Protein AF-A0A2N5YWQ5-F1 (afdb_monomer_lite)

pLDDT: mean 93.28, std 7.58, range [53.34, 97.94]

Secondary structure (DSSP, 8-state):
-GGGTT-TTHHHHTT--HHHHHHHHS-TTS--HHHHHHHHHHHHHHHHHHHHHHHHH--

Radius of gyration: 14.78 Å; chains: 1; bounding box: 36×20×38 Å

Foldseek 3Di:
DVVLPPDPLCVPQVQHALVCCCVPPVGSNDHPVVSSVVSVVVVVCCVPVVVVVCVVVVD

Structure (mmCIF, N/CA/C/O backbone):
data_AF-A0A2N5YWQ5-F1
#
_entry.id   AF-A0A2N5YWQ5-F1
#
loop_
_atom_site.group_PDB
_atom_site.id
_atom_site.type_symbol
_atom_site.label_atom_id
_atom_site.label_alt_id
_atom_site.label_comp_id
_atom_site.label_asym_id
_atom_site.label_entity_id
_atom_site.label_seq_id
_atom_site.pdbx_PDB_ins_code
_atom_site.Cartn_x
_atom_site.Cartn_y
_atom_site.Cartn_z
_atom_site.occupancy
_atom_site.B_iso_or_equiv
_atom_site.auth_seq_id
_atom_site.auth_comp_id
_atom_site.auth_asym_id
_atom_site.auth_atom_id
_atom_site.pdbx_PDB_model_num
ATOM 1 N N . MET A 1 1 ? 0.573 -9.071 -12.764 1.00 82.62 1 MET A N 1
ATOM 2 C CA . MET A 1 1 ? 0.765 -8.601 -11.378 1.00 82.62 1 MET A CA 1
ATOM 3 C C . MET A 1 1 ? 0.091 -9.586 -10.414 1.00 82.62 1 MET A C 1
ATOM 5 O O . MET A 1 1 ? -0.987 -9.297 -9.899 1.00 82.62 1 MET A O 1
ATOM 9 N N . PRO A 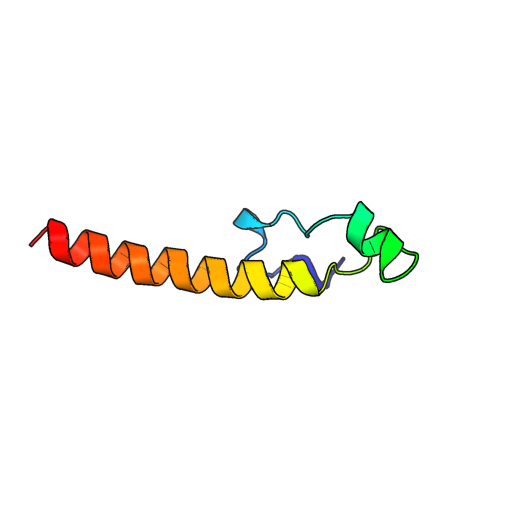1 2 ? 0.645 -10.805 -10.250 1.00 91.94 2 PRO A N 1
ATOM 10 C CA . PRO A 1 2 ? 0.046 -11.846 -9.403 1.00 91.94 2 PRO A CA 1
ATOM 11 C C . PRO A 1 2 ? -0.081 -11.451 -7.924 1.00 91.94 2 PRO A C 1
ATOM 13 O O . PRO A 1 2 ? -0.971 -11.928 -7.227 1.00 91.94 2 PRO A O 1
ATOM 16 N N . GLU A 1 3 ? 0.781 -10.548 -7.457 1.00 92.31 3 GLU A N 1
ATOM 17 C CA . GLU A 1 3 ? 0.829 -10.039 -6.085 1.00 92.31 3 GLU A CA 1
ATOM 18 C C . GLU A 1 3 ? -0.453 -9.292 -5.688 1.00 92.31 3 GLU A C 1
ATOM 20 O O . GLU A 1 3 ? -0.775 -9.188 -4.506 1.00 92.31 3 GLU A O 1
ATOM 25 N N . CYS A 1 4 ? -1.198 -8.776 -6.670 1.00 95.69 4 CYS A N 1
ATOM 26 C CA . CYS A 1 4 ? -2.420 -8.011 -6.448 1.00 95.69 4 CYS A CA 1
ATOM 27 C C . CYS A 1 4 ? -3.690 -8.870 -6.397 1.00 95.69 4 CYS A C 1
ATOM 29 O O . CYS A 1 4 ? -4.689 -8.403 -5.856 1.00 95.69 4 CYS A O 1
ATOM 31 N N . THR A 1 5 ? -3.668 -10.105 -6.914 1.00 94.31 5 THR A N 1
ATOM 32 C CA . THR A 1 5 ? -4.870 -10.948 -7.088 1.00 94.31 5 THR A CA 1
ATOM 33 C C . THR A 1 5 ? -5.623 -11.196 -5.780 1.00 94.31 5 THR A C 1
ATOM 35 O O . THR A 1 5 ? -6.848 -11.190 -5.774 1.00 94.31 5 THR A O 1
ATOM 38 N N . ASN A 1 6 ? -4.892 -11.366 -4.675 1.00 95.62 6 ASN A N 1
ATOM 39 C CA . ASN A 1 6 ? -5.451 -11.600 -3.338 1.00 95.62 6 ASN A CA 1
ATOM 40 C C . ASN 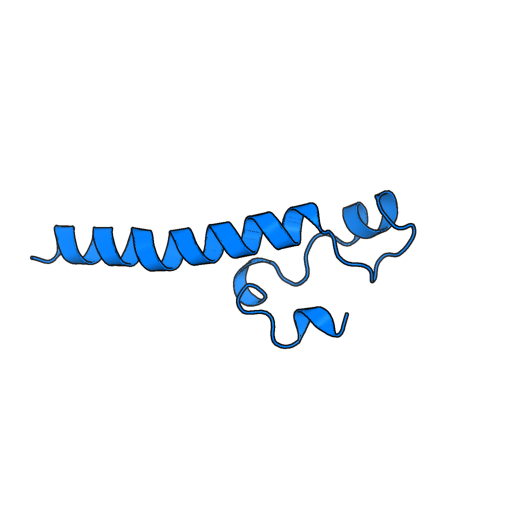A 1 6 ? -5.110 -10.465 -2.356 1.00 95.62 6 ASN A C 1
ATOM 42 O O . ASN A 1 6 ? -5.095 -10.678 -1.147 1.00 95.62 6 ASN A O 1
ATOM 46 N N . CYS A 1 7 ? -4.765 -9.277 -2.862 1.00 97.12 7 CYS A N 1
ATOM 47 C CA . CYS A 1 7 ? -4.379 -8.150 -2.018 1.00 97.12 7 CYS A CA 1
ATOM 48 C C . CYS A 1 7 ? -5.612 -7.524 -1.358 1.00 97.12 7 CYS A C 1
ATOM 50 O O . CYS A 1 7 ? -6.550 -7.108 -2.033 1.00 97.12 7 CYS A O 1
ATOM 52 N N . GLU A 1 8 ? -5.571 -7.376 -0.039 1.00 97.25 8 GLU A N 1
ATOM 53 C CA . GLU A 1 8 ? -6.625 -6.793 0.788 1.00 97.25 8 GLU A CA 1
ATOM 54 C C . GLU A 1 8 ? -6.966 -5.343 0.402 1.00 97.25 8 GLU A C 1
ATOM 56 O O . GLU A 1 8 ? -8.105 -4.905 0.539 1.00 97.25 8 GLU A O 1
ATOM 61 N N . ALA A 1 9 ? -5.991 -4.608 -0.138 1.00 97.44 9 ALA A N 1
ATOM 62 C CA . ALA A 1 9 ? -6.138 -3.210 -0.536 1.00 97.44 9 ALA A CA 1
ATOM 63 C C . ALA A 1 9 ? -6.522 -3.021 -2.015 1.00 97.44 9 ALA A C 1
ATOM 65 O O . ALA A 1 9 ? -6.641 -1.881 -2.467 1.00 97.44 9 ALA A O 1
ATOM 66 N N . ILE A 1 10 ? -6.719 -4.098 -2.793 1.00 96.81 10 ILE A N 1
ATOM 67 C CA . ILE A 1 10 ? -6.934 -3.993 -4.248 1.00 96.81 10 ILE A CA 1
ATOM 68 C C . ILE A 1 10 ? -8.166 -3.156 -4.607 1.00 96.81 10 ILE A C 1
ATOM 70 O O . ILE A 1 10 ? -8.130 -2.388 -5.567 1.00 96.81 10 ILE A O 1
ATOM 74 N N . ALA A 1 11 ? -9.219 -3.241 -3.790 1.00 95.06 11 ALA A N 1
ATOM 75 C CA . ALA A 1 11 ? -10.467 -2.513 -3.993 1.00 95.06 11 ALA A CA 1
ATOM 76 C C . ALA A 1 11 ? -10.307 -0.985 -3.897 1.00 95.06 11 ALA A C 1
ATOM 78 O O . ALA A 1 11 ? -11.097 -0.261 -4.494 1.00 95.06 11 ALA A O 1
ATOM 79 N N . ILE A 1 12 ? -9.291 -0.495 -3.174 1.00 96.50 12 ILE A N 1
ATOM 80 C CA . ILE A 1 12 ? -9.055 0.946 -2.991 1.00 96.50 12 ILE A CA 1
ATOM 81 C C . ILE A 1 12 ? -7.887 1.480 -3.828 1.00 96.50 12 ILE A C 1
ATOM 83 O O . ILE A 1 12 ? -7.799 2.686 -4.036 1.00 96.50 12 ILE A O 1
ATOM 87 N N . CYS A 1 13 ? -6.994 0.610 -4.315 1.00 96.31 13 CYS A N 1
ATOM 88 C CA . CYS A 1 13 ? -5.789 1.033 -5.035 1.00 96.31 13 CYS A CA 1
ATOM 89 C C . CYS A 1 13 ? -5.758 0.649 -6.521 1.00 96.31 13 CYS A C 1
ATOM 91 O O . CYS A 1 13 ? -4.940 1.192 -7.262 1.00 96.31 13 CYS A O 1
ATOM 93 N N . GLY A 1 14 ? -6.579 -0.311 -6.963 1.00 94.56 14 GLY A N 1
ATOM 94 C CA . GLY A 1 14 ? -6.659 -0.738 -8.366 1.00 94.56 14 GLY A CA 1
ATOM 95 C C . GLY A 1 14 ? -5.372 -1.335 -8.958 1.00 94.56 14 GLY A C 1
ATOM 96 O O . GLY A 1 14 ? -5.278 -1.474 -10.173 1.00 94.56 14 GLY A O 1
ATOM 97 N N . GLY A 1 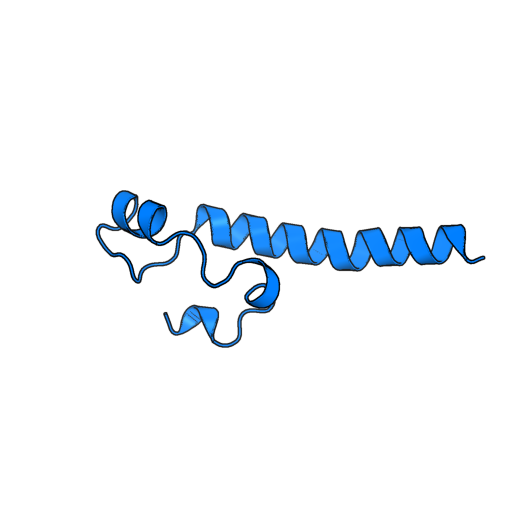15 ? -4.376 -1.677 -8.131 1.00 95.19 15 GLY A N 1
ATOM 98 C CA . GLY A 1 15 ? -3.062 -2.167 -8.573 1.00 95.19 15 GLY A CA 1
ATOM 99 C C . GLY A 1 15 ? -1.956 -1.103 -8.595 1.00 95.19 15 GLY A C 1
ATOM 100 O O . GLY A 1 15 ? -0.825 -1.407 -8.964 1.00 95.19 15 GLY A O 1
ATOM 101 N N . GLY A 1 16 ? -2.242 0.126 -8.152 1.00 94.94 16 GLY A N 1
ATOM 102 C CA . GLY A 1 16 ? -1.264 1.216 -8.077 1.00 94.94 16 GLY A CA 1
ATOM 103 C C . GLY A 1 16 ? -1.121 2.007 -9.382 1.00 94.94 16 GLY A C 1
ATOM 104 O O . GLY A 1 16 ? -1.958 1.934 -10.279 1.00 94.94 16 GLY A O 1
ATOM 105 N N . CYS A 1 17 ? -0.066 2.820 -9.484 1.00 96.06 17 CYS A N 1
ATOM 106 C CA . CYS A 1 17 ? 0.148 3.703 -10.629 1.00 96.06 17 CYS A CA 1
ATOM 107 C C . CYS A 1 17 ? 1.124 3.088 -11.644 1.00 96.06 17 CYS A C 1
ATOM 109 O O . CYS A 1 17 ? 2.327 3.010 -11.391 1.00 96.06 17 CYS A O 1
ATOM 111 N N . ALA A 1 18 ? 0.629 2.741 -12.836 1.00 95.25 18 ALA A N 1
ATOM 112 C CA . ALA A 1 18 ? 1.460 2.185 -13.911 1.00 95.25 18 ALA A CA 1
ATOM 113 C C . ALA A 1 18 ? 2.607 3.127 -14.336 1.00 95.25 18 ALA A C 1
ATOM 115 O O . ALA A 1 18 ? 3.710 2.672 -14.633 1.00 95.25 18 ALA A O 1
ATOM 116 N N . TYR A 1 19 ? 2.385 4.448 -14.315 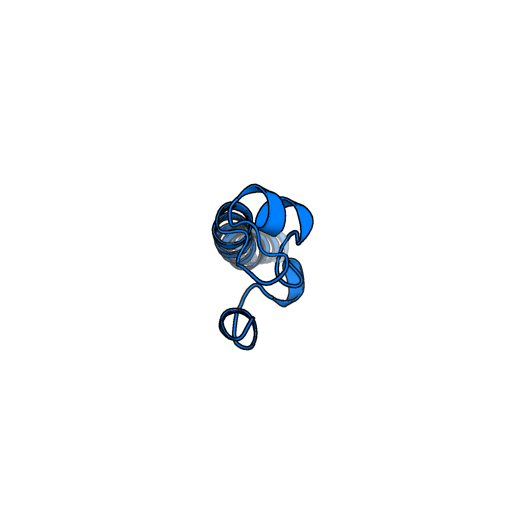1.00 97.06 19 TYR A N 1
ATOM 117 C CA . TYR A 1 19 ? 3.426 5.429 -14.642 1.00 97.06 19 TYR A CA 1
ATOM 118 C C . TYR A 1 19 ? 4.559 5.436 -13.607 1.00 97.06 19 TYR A C 1
ATOM 120 O O . TYR A 1 19 ? 5.734 5.422 -13.972 1.00 97.06 19 TYR A O 1
ATOM 128 N N . GLN A 1 20 ? 4.227 5.382 -12.314 1.00 96.81 20 GLN A N 1
ATOM 129 C CA . GLN A 1 20 ? 5.239 5.307 -11.256 1.00 96.81 20 GLN A CA 1
ATOM 130 C C . GLN A 1 20 ? 5.976 3.967 -11.262 1.00 96.81 20 GLN A C 1
ATOM 132 O O . GLN A 1 20 ? 7.193 3.936 -11.069 1.00 96.81 20 GLN A O 1
ATOM 137 N N . ALA A 1 21 ? 5.282 2.864 -11.555 1.00 95.75 21 ALA A N 1
ATOM 138 C CA . ALA A 1 21 ? 5.918 1.572 -11.795 1.00 95.75 21 ALA A CA 1
ATOM 139 C C . ALA A 1 21 ? 6.940 1.656 -12.945 1.00 95.75 21 ALA A C 1
ATOM 141 O O . ALA A 1 21 ? 8.088 1.234 -12.771 1.00 95.75 21 ALA A O 1
ATOM 142 N N . LYS A 1 22 ? 6.584 2.297 -14.070 1.00 97.06 22 LYS A N 1
ATOM 143 C CA . LYS A 1 22 ? 7.500 2.508 -15.203 1.00 97.06 22 LYS A CA 1
ATOM 144 C C . LYS A 1 22 ? 8.718 3.347 -14.822 1.00 97.06 22 LYS A C 1
ATOM 146 O O . LYS A 1 22 ? 9.825 2.958 -15.165 1.00 97.06 22 LYS A O 1
ATOM 151 N N . ILE A 1 23 ? 8.547 4.443 -14.082 1.00 97.44 23 ILE A N 1
ATOM 152 C CA . ILE A 1 23 ? 9.681 5.274 -13.637 1.00 97.44 23 ILE A CA 1
ATOM 153 C C . ILE A 1 23 ? 10.609 4.502 -12.691 1.00 97.44 23 ILE A C 1
ATOM 155 O O . ILE A 1 23 ? 11.826 4.602 -12.795 1.00 97.44 23 ILE A O 1
ATOM 159 N N . SER A 1 24 ? 10.042 3.754 -11.744 1.00 95.44 24 SER A N 1
ATOM 160 C CA . SER A 1 24 ? 10.809 3.142 -10.651 1.00 95.44 24 SER A CA 1
ATOM 161 C C . SER A 1 24 ? 11.423 1.780 -10.983 1.00 95.44 24 SER A C 1
ATOM 163 O O . SER A 1 24 ? 12.330 1.342 -10.279 1.00 95.44 24 SER A O 1
ATOM 165 N N . SER A 1 25 ? 10.931 1.096 -12.018 1.00 94.19 25 SER A N 1
ATOM 166 C CA . SER A 1 25 ? 11.329 -0.284 -12.337 1.00 94.19 25 SER A CA 1
ATOM 167 C C . SER A 1 25 ? 11.450 -0.587 -13.834 1.00 94.19 25 SER A C 1
ATOM 169 O O . SER A 1 25 ? 11.605 -1.745 -14.210 1.00 94.19 25 SER A O 1
ATOM 171 N N . ASP A 1 26 ? 11.315 0.430 -14.689 1.00 94.38 26 ASP A N 1
ATOM 172 C CA . ASP A 1 26 ? 11.287 0.327 -16.153 1.00 94.38 26 ASP A CA 1
ATOM 173 C C . ASP A 1 26 ? 10.171 -0.575 -16.737 1.00 94.38 26 ASP A C 1
ATOM 175 O O . ASP A 1 26 ? 10.123 -0.859 -17.936 1.00 94.38 26 ASP A O 1
ATOM 179 N N . SER A 1 27 ? 9.180 -0.955 -15.927 1.00 95.19 27 SER A N 1
ATOM 180 C CA . SER A 1 27 ? 8.061 -1.813 -16.330 1.00 95.19 27 SER A CA 1
ATOM 181 C C . SER A 1 27 ? 6.721 -1.273 -15.830 1.00 95.19 27 SER A C 1
ATOM 183 O O . SER A 1 27 ? 6.581 -0.890 -14.672 1.00 95.19 27 SER A O 1
ATOM 185 N N . LEU A 1 28 ? 5.711 -1.285 -16.708 1.00 95.06 28 LEU A N 1
ATOM 186 C CA . LEU A 1 28 ? 4.324 -0.916 -16.380 1.00 95.06 28 LEU A CA 1
ATOM 187 C C . LEU A 1 28 ? 3.635 -1.940 -15.465 1.00 95.06 28 LEU A C 1
ATOM 189 O O . LEU A 1 28 ? 2.617 -1.632 -14.854 1.00 95.06 28 LEU A O 1
ATOM 193 N N . TRP A 1 29 ? 4.169 -3.162 -15.402 1.00 94.25 29 TRP A N 1
ATOM 194 C CA . TRP A 1 29 ? 3.554 -4.303 -14.719 1.00 94.25 29 TRP A CA 1
ATOM 195 C C . TRP A 1 29 ? 4.173 -4.606 -13.356 1.00 94.25 29 TRP A C 1
ATOM 197 O O . TRP A 1 29 ? 3.737 -5.541 -12.684 1.00 94.25 29 TRP A O 1
ATOM 207 N N . SER A 1 30 ? 5.192 -3.844 -12.968 1.00 95.19 30 SER A N 1
ATOM 208 C CA . SER A 1 30 ? 5.794 -3.920 -11.644 1.00 95.19 30 SER A CA 1
ATOM 209 C C . SER A 1 30 ? 4.931 -3.218 -10.604 1.00 95.19 30 SER A C 1
ATOM 211 O O . SER A 1 30 ? 4.135 -2.334 -10.913 1.00 95.19 30 SER A O 1
ATOM 213 N N . LEU A 1 31 ? 5.152 -3.561 -9.340 1.00 95.00 31 LEU A N 1
ATOM 214 C CA . LEU A 1 31 ? 4.528 -2.858 -8.228 1.00 95.00 31 LEU A CA 1
ATOM 215 C C . LEU A 1 31 ? 5.080 -1.436 -8.081 1.00 95.00 31 LEU A C 1
ATOM 217 O O . LEU A 1 31 ? 6.283 -1.242 -7.888 1.00 95.00 31 LEU A O 1
ATOM 221 N N . ASP A 1 32 ? 4.179 -0.459 -8.007 1.00 94.81 32 ASP A N 1
ATOM 222 C CA . ASP A 1 32 ? 4.465 0.800 -7.321 1.00 94.81 32 ASP A CA 1
ATOM 223 C C . ASP A 1 32 ? 4.524 0.529 -5.806 1.00 94.81 32 ASP A C 1
ATOM 225 O O . ASP A 1 32 ? 3.516 0.556 -5.095 1.00 94.81 32 ASP A O 1
ATOM 229 N N . LYS A 1 33 ? 5.727 0.219 -5.303 1.00 93.94 33 LYS A N 1
ATOM 230 C CA . LYS A 1 33 ? 5.953 -0.145 -3.893 1.00 93.94 33 LYS A CA 1
ATOM 231 C C . LYS A 1 33 ? 5.533 0.957 -2.924 1.00 93.94 33 LYS A C 1
ATOM 233 O O . LYS A 1 33 ? 5.022 0.653 -1.848 1.00 93.94 33 LYS A O 1
ATOM 238 N N . ARG A 1 34 ? 5.731 2.227 -3.296 1.00 94.06 34 ARG A N 1
ATOM 239 C CA . ARG A 1 34 ? 5.373 3.365 -2.442 1.00 94.06 34 ARG A CA 1
ATOM 240 C C . ARG A 1 34 ? 3.861 3.422 -2.271 1.00 94.06 34 ARG A C 1
ATOM 242 O O . ARG A 1 34 ? 3.386 3.528 -1.140 1.00 94.06 34 ARG A O 1
ATOM 249 N N . MET A 1 35 ? 3.114 3.296 -3.372 1.00 95.19 35 MET A N 1
ATOM 250 C CA . MET A 1 35 ? 1.657 3.257 -3.284 1.00 95.19 35 MET A CA 1
ATOM 251 C C . MET A 1 35 ? 1.125 2.007 -2.607 1.00 95.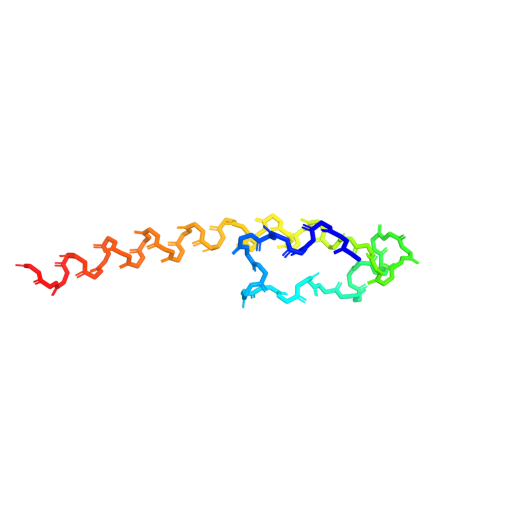19 35 MET A C 1
ATOM 253 O O . MET A 1 35 ? 0.154 2.101 -1.858 1.00 95.19 35 MET A O 1
ATOM 257 N N . CYS A 1 36 ? 1.756 0.858 -2.835 1.00 96.50 36 CYS A N 1
ATOM 258 C CA . CYS A 1 36 ? 1.362 -0.394 -2.204 1.00 96.50 36 CYS A CA 1
ATOM 259 C C . CYS A 1 36 ? 1.381 -0.271 -0.670 1.00 96.50 36 CYS A C 1
ATOM 261 O O . CYS A 1 36 ? 0.368 -0.536 -0.023 1.00 96.50 36 CYS A O 1
ATOM 263 N N . THR A 1 37 ? 2.479 0.230 -0.091 1.00 97.19 37 THR A N 1
ATOM 264 C CA . THR A 1 37 ? 2.591 0.437 1.362 1.00 97.19 37 THR A CA 1
ATOM 265 C C . THR A 1 37 ? 1.554 1.427 1.886 1.00 97.19 37 THR A C 1
ATOM 267 O O . THR A 1 37 ? 0.875 1.143 2.870 1.00 97.19 37 THR A O 1
ATOM 270 N N . HIS A 1 38 ? 1.396 2.578 1.227 1.00 97.19 38 HIS A N 1
ATOM 271 C CA . HIS A 1 38 ? 0.468 3.606 1.696 1.00 97.19 38 HIS A CA 1
ATOM 272 C C . HIS A 1 38 ? -0.989 3.131 1.667 1.00 97.19 38 HIS A C 1
ATOM 274 O O . HIS A 1 38 ? -1.710 3.362 2.630 1.00 97.19 38 HIS A O 1
ATOM 280 N N . ASN A 1 39 ? -1.419 2.422 0.619 1.00 97.94 39 ASN A N 1
ATOM 281 C CA . ASN A 1 39 ? -2.796 1.931 0.545 1.00 97.94 39 ASN A CA 1
ATOM 282 C C . ASN A 1 39 ? -3.095 0.839 1.579 1.00 97.94 39 ASN A C 1
ATOM 284 O O . ASN A 1 39 ? -4.201 0.804 2.103 1.00 97.94 39 ASN A O 1
ATOM 288 N N . LYS A 1 40 ? -2.129 -0.020 1.925 1.00 97.38 40 LYS A N 1
ATOM 289 C CA . LYS A 1 40 ? -2.320 -1.010 2.999 1.00 97.38 40 LYS A CA 1
ATOM 290 C C . LYS A 1 40 ? -2.529 -0.340 4.360 1.00 97.38 40 LYS A C 1
ATOM 292 O O . LYS A 1 40 ? -3.458 -0.696 5.077 1.00 97.38 40 LYS A O 1
ATOM 297 N N . ILE A 1 41 ? -1.727 0.681 4.670 1.00 97.44 41 ILE A N 1
ATOM 298 C CA . ILE A 1 41 ? -1.888 1.483 5.895 1.00 97.44 41 ILE A CA 1
ATOM 299 C C . ILE A 1 41 ? -3.218 2.247 5.870 1.00 97.44 41 ILE A C 1
ATOM 301 O O . ILE A 1 41 ? -3.939 2.278 6.865 1.00 97.44 41 ILE A O 1
ATOM 305 N N . LEU A 1 42 ? -3.565 2.845 4.727 1.00 97.56 42 LEU A N 1
ATOM 306 C CA . LEU A 1 42 ? -4.817 3.573 4.557 1.00 97.56 42 LEU A CA 1
ATOM 307 C C . LEU A 1 42 ? -6.030 2.660 4.760 1.00 97.56 42 LEU A C 1
ATOM 309 O O . LEU A 1 42 ? -6.970 3.064 5.432 1.00 97.56 42 LEU A O 1
ATOM 313 N N . LEU A 1 43 ? -6.010 1.436 4.226 1.00 97.88 43 LEU A N 1
ATOM 314 C CA . LEU A 1 43 ? -7.080 0.459 4.425 1.00 97.88 43 LEU A CA 1
ATOM 315 C C . LEU A 1 43 ? -7.287 0.150 5.911 1.00 97.88 43 LEU A C 1
ATOM 317 O O . LEU A 1 43 ? -8.419 0.184 6.392 1.00 97.88 43 LEU A O 1
ATOM 321 N N . GLU A 1 44 ? -6.200 -0.130 6.634 1.00 96.50 44 GLU A N 1
ATOM 322 C CA . GLU A 1 44 ? -6.245 -0.396 8.073 1.00 96.50 44 GLU A CA 1
ATOM 323 C C . GLU A 1 44 ? -6.834 0.796 8.837 1.00 96.50 44 GLU A C 1
ATOM 325 O O . GLU A 1 44 ? -7.723 0.624 9.675 1.00 96.50 44 GLU A O 1
ATOM 330 N N . TRP A 1 45 ? -6.385 2.010 8.505 1.00 96.31 45 TRP A N 1
A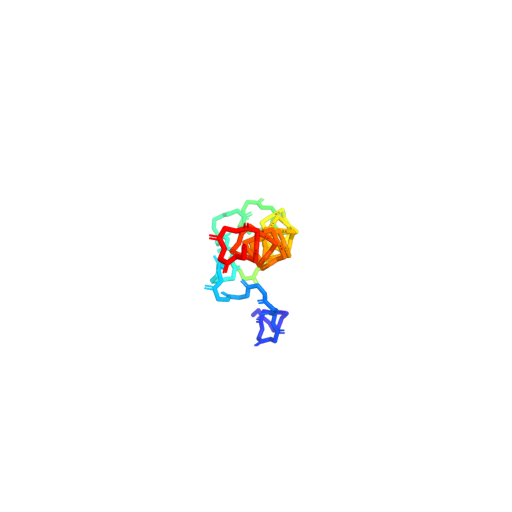TOM 331 C CA . TRP A 1 45 ? -6.898 3.230 9.111 1.00 96.31 45 TRP A CA 1
ATOM 332 C C . TRP A 1 45 ? -8.386 3.430 8.811 1.00 96.31 45 TRP A C 1
ATOM 334 O O . TRP A 1 45 ? -9.163 3.584 9.744 1.00 96.31 45 TRP A O 1
ATOM 344 N N . ILE A 1 46 ? -8.813 3.345 7.547 1.00 96.00 46 ILE A N 1
ATOM 345 C CA . ILE A 1 46 ? -10.220 3.505 7.152 1.00 96.00 46 ILE A CA 1
ATOM 346 C C . ILE A 1 46 ? -11.104 2.519 7.918 1.00 96.00 46 ILE A C 1
ATOM 348 O O . ILE A 1 46 ? -12.082 2.935 8.527 1.00 96.00 46 ILE A O 1
ATOM 352 N N . ILE A 1 47 ? -10.763 1.228 7.942 1.00 96.31 47 ILE A N 1
ATOM 353 C CA . ILE A 1 47 ? -11.599 0.216 8.602 1.00 96.31 47 ILE A CA 1
ATOM 354 C C . ILE A 1 47 ? -11.712 0.503 10.101 1.00 96.31 47 ILE A C 1
ATOM 356 O O . ILE A 1 47 ? -12.819 0.620 10.633 1.00 96.31 47 ILE A O 1
ATOM 360 N N . TRP A 1 48 ? -10.583 0.617 10.802 1.00 95.62 48 TRP A N 1
ATOM 361 C CA . TRP A 1 48 ? -10.604 0.665 12.261 1.00 95.62 48 TRP A CA 1
ATOM 362 C C . TRP A 1 48 ? -10.932 2.042 12.816 1.00 95.62 48 TRP A C 1
ATOM 364 O O . TRP A 1 48 ? -11.604 2.132 13.845 1.00 95.62 48 TRP A O 1
ATOM 374 N N . ASP A 1 49 ? -10.479 3.109 12.166 1.00 92.81 49 ASP A N 1
ATOM 375 C CA . ASP A 1 49 ? -10.784 4.472 12.584 1.00 92.81 49 ASP A CA 1
ATOM 376 C C . ASP A 1 49 ? -12.257 4.794 12.324 1.00 92.81 49 ASP A C 1
ATOM 378 O O . ASP A 1 49 ? -12.954 5.238 13.238 1.00 92.81 49 ASP A O 1
ATOM 382 N N . MET A 1 50 ? -12.793 4.464 11.140 1.00 91.75 50 MET A N 1
ATOM 383 C CA . MET A 1 50 ? -14.224 4.658 10.886 1.00 91.75 50 MET A CA 1
ATOM 384 C C . MET A 1 50 ? -15.076 3.803 11.817 1.00 91.75 50 MET A C 1
ATOM 386 O O . MET A 1 50 ? -16.047 4.312 12.372 1.00 91.75 50 MET A O 1
ATOM 390 N N . TYR A 1 51 ? -14.709 2.540 12.053 1.00 93.88 51 TYR A N 1
ATOM 391 C CA . TYR A 1 51 ? -15.444 1.686 12.987 1.00 93.88 51 TYR A CA 1
ATOM 392 C C . TYR A 1 51 ? -15.489 2.280 14.404 1.00 93.88 51 TYR A C 1
ATOM 394 O O . TYR A 1 51 ? -16.560 2.353 15.014 1.00 93.88 51 TYR A O 1
ATOM 402 N N . LYS A 1 52 ? -14.350 2.765 14.921 1.00 94.69 52 LYS A N 1
ATOM 403 C CA . LYS A 1 52 ? -14.283 3.441 16.229 1.00 94.69 52 LYS A CA 1
ATOM 404 C C . LYS A 1 52 ? -15.156 4.696 16.263 1.00 94.69 52 LYS A C 1
ATOM 406 O O . LYS A 1 52 ? -15.881 4.898 17.237 1.00 94.69 52 LYS A O 1
ATOM 411 N N . ASN A 1 53 ? -15.109 5.516 15.215 1.00 90.44 53 ASN A N 1
ATOM 412 C CA . ASN A 1 53 ? -15.869 6.762 15.142 1.00 90.44 53 ASN A CA 1
ATOM 413 C C . ASN A 1 53 ? -17.380 6.526 15.012 1.00 90.44 53 ASN A C 1
ATOM 415 O O . ASN A 1 53 ? -18.159 7.193 15.690 1.00 90.44 53 ASN A O 1
ATOM 419 N N . ILE A 1 54 ? -17.808 5.547 14.211 1.00 91.69 54 ILE A N 1
ATOM 420 C CA . ILE A 1 54 ? -19.221 5.158 14.106 1.00 91.69 54 ILE A CA 1
ATOM 421 C C . ILE A 1 54 ? -19.722 4.673 15.467 1.00 91.69 54 ILE A C 1
ATOM 423 O O . ILE A 1 54 ? -20.731 5.173 15.955 1.00 91.69 54 ILE A O 1
ATOM 427 N N . LYS A 1 55 ? -18.984 3.773 16.131 1.00 87.50 55 LYS A N 1
ATOM 428 C CA . LYS A 1 55 ? -19.364 3.260 17.455 1.00 87.50 55 LYS A CA 1
ATOM 429 C C . LYS A 1 55 ? -19.485 4.366 18.509 1.00 87.50 55 LYS A C 1
ATOM 431 O O . LYS A 1 55 ? -20.366 4.284 19.353 1.00 87.50 55 LYS A O 1
ATOM 436 N N . LYS A 1 56 ? -18.619 5.386 18.470 1.00 82.19 56 LYS A N 1
ATOM 437 C CA . LYS A 1 56 ? -18.664 6.532 19.394 1.00 82.19 56 LYS A CA 1
ATOM 438 C C . LYS A 1 56 ? -19.883 7.435 19.175 1.00 82.19 56 LYS A C 1
ATOM 440 O O . LYS A 1 56 ? -20.345 8.042 20.128 1.00 82.19 56 LYS A O 1
ATOM 445 N N . ASN A 1 57 ? -20.356 7.558 17.937 1.00 72.31 57 ASN A N 1
ATOM 446 C CA . ASN A 1 57 ? -21.432 8.486 17.577 1.00 72.31 57 ASN A CA 1
ATOM 447 C C . ASN A 1 57 ? -22.827 7.832 17.567 1.00 72.31 57 ASN A C 1
ATOM 449 O O . ASN A 1 57 ? -23.819 8.536 17.400 1.00 72.31 57 ASN A O 1
ATOM 453 N N . TRP A 1 58 ? -22.904 6.503 17.679 1.00 67.19 58 TRP A N 1
ATOM 454 C CA . TRP A 1 58 ? -24.152 5.723 17.653 1.00 67.19 58 TRP A CA 1
ATOM 455 C C . TRP A 1 58 ? -24.534 5.132 19.027 1.00 67.19 58 TRP A C 1
ATOM 457 O O . TRP A 1 58 ? -25.535 4.423 19.121 1.00 67.19 58 TRP A O 1
ATOM 467 N N . LEU A 1 59 ? -23.751 5.411 20.076 1.00 53.34 59 LEU A N 1
ATOM 468 C CA . LEU A 1 59 ? -23.979 5.045 21.482 1.00 53.34 59 LEU A CA 1
ATOM 469 C C . LEU A 1 59 ? -23.908 6.304 22.348 1.00 53.34 59 LEU A C 1
ATOM 471 O O . LEU A 1 59 ? -24.663 6.359 23.341 1.00 53.34 59 LEU A O 1
#

Sequence (59 aa):
MPECTNCEAIAICGGGCAYQAKISSDSLWSLDKRMCTHNKILLEWIIWDMYKNIKKNWL